Protein AF-A0A7S3X6N0-F1 (afdb_monomer)

pLDDT: mean 77.98, std 23.03, range [35.25, 98.5]

Nearest PDB structures (foldseek):
  3fd9-assembly1_C  TM=8.393E-01  e=1.239E+00  Pseudomonas aeruginosa UCBPP-PA14
  8dk2-assembly1_D  TM=7.127E-01  e=6.953E+00  Pseudomonas aeruginosa PA14
  8t8f-assembly1_E  TM=4.742E-01  e=6.119E+00  Saccharomyces cerevisiae W303

Mean predicted aligned error: 15.62 Å

Secondary structure (DSSP, 8-state):
-PPP---SHHHHHHHHHHHHHHHHHHHHHHHHHHHHHHHHHHHHHHHH-GGGHHHHHHHHHHHHHHHHHHHHHHHHHHHHHHHHHHHHHHHHHHHHH------------------SS-----------------

Organism: Emiliania huxleyi (NCBI:txid2903)

Solvent-accessible surface area (backbone atoms only — not comparable to full-atom values): 8370 Å² total; per-residue (Å²): 132,85,79,77,82,92,76,61,70,69,61,53,51,52,53,51,50,55,51,52,53,52,52,45,53,51,50,53,52,50,47,53,51,48,52,53,50,43,53,50,32,56,55,43,25,74,75,70,39,74,82,31,51,63,60,39,54,49,47,54,52,49,43,52,54,50,54,49,52,49,50,51,50,53,53,50,54,52,52,50,52,54,50,51,52,52,51,53,52,51,53,56,50,46,61,67,74,47,71,79,81,73,71,76,68,77,78,71,78,81,76,78,80,79,71,96,69,95,70,94,73,88,84,84,84,80,90,83,84,91,84,88,85,133

Radius of gyration: 36.68 Å; Cα contacts (8 Å, |Δi|>4): 31; chains: 1; bounding box: 87×35×90 Å

Structure (mmCIF, N/CA/C/O backbone):
data_AF-A0A7S3X6N0-F1
#
_entry.id   AF-A0A7S3X6N0-F1
#
loop_
_atom_site.group_PDB
_atom_site.id
_atom_site.type_symbol
_atom_site.label_atom_id
_atom_site.label_alt_id
_atom_site.label_comp_id
_atom_site.label_asym_id
_atom_site.label_entity_id
_atom_site.label_seq_id
_atom_site.pdbx_PDB_ins_code
_atom_site.Cartn_x
_atom_site.Cartn_y
_atom_site.Cartn_z
_atom_site.occupancy
_atom_site.B_iso_or_equiv
_atom_site.auth_seq_id
_atom_site.auth_comp_id
_atom_site.auth_asym_id
_atom_site.auth_atom_id
_atom_site.pdbx_PDB_model_num
ATOM 1 N N . ARG A 1 1 ? -43.767 6.956 23.778 1.00 42.00 1 ARG A N 1
ATOM 2 C CA . ARG A 1 1 ? -42.450 7.119 23.117 1.00 42.00 1 ARG A CA 1
ATOM 3 C C . ARG A 1 1 ? -41.965 5.728 22.738 1.00 42.00 1 ARG A C 1
ATOM 5 O O . ARG A 1 1 ? -41.697 4.953 23.642 1.00 42.00 1 ARG A O 1
ATOM 12 N N . ARG A 1 2 ? -41.982 5.377 21.446 1.00 40.03 2 ARG A N 1
ATOM 13 C CA . ARG A 1 2 ? -41.386 4.125 20.956 1.00 40.03 2 ARG A CA 1
ATOM 14 C C . ARG A 1 2 ? -39.869 4.272 21.071 1.00 40.03 2 ARG A C 1
ATOM 16 O O . ARG A 1 2 ? -39.327 5.236 20.546 1.00 40.03 2 ARG A O 1
ATOM 23 N N . SER A 1 3 ? -39.224 3.379 21.806 1.00 50.12 3 SER A N 1
ATOM 24 C CA . SER A 1 3 ? -37.782 3.169 21.746 1.00 50.12 3 SER A CA 1
ATOM 25 C C . SER A 1 3 ? -37.464 2.551 20.386 1.00 50.12 3 SER A C 1
ATOM 27 O O . SER A 1 3 ? -37.957 1.468 20.070 1.00 50.12 3 SER A O 1
ATOM 29 N N . GLU A 1 4 ? -36.705 3.260 19.554 1.00 54.69 4 GLU A N 1
ATOM 30 C CA . GLU A 1 4 ? -36.158 2.673 18.332 1.00 54.69 4 GLU A CA 1
ATOM 31 C C . GLU A 1 4 ? -35.212 1.515 18.686 1.00 54.69 4 GLU A C 1
ATOM 33 O O . GLU A 1 4 ? -34.498 1.588 19.694 1.00 54.69 4 GLU A O 1
ATOM 38 N N . PRO A 1 5 ? -35.194 0.428 17.895 1.00 50.28 5 PRO A N 1
ATOM 39 C CA . PRO A 1 5 ? -34.251 -0.651 18.111 1.00 50.28 5 PRO A CA 1
ATOM 40 C C . PRO A 1 5 ? -32.836 -0.140 17.821 1.00 50.28 5 PRO A C 1
ATOM 42 O O . PRO A 1 5 ? -32.492 0.209 16.696 1.00 50.28 5 PRO A O 1
ATOM 45 N N . MET A 1 6 ? -32.007 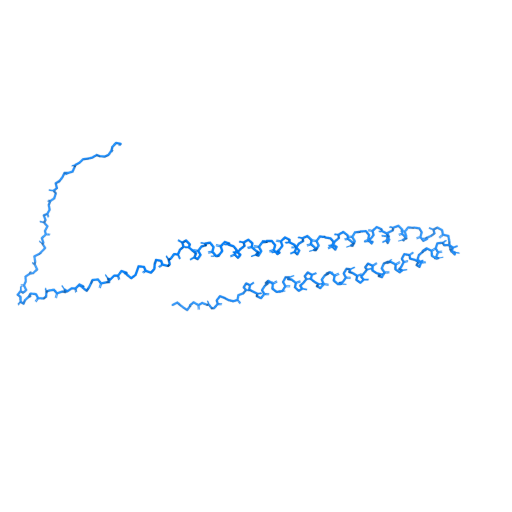-0.120 18.860 1.00 51.75 6 MET A N 1
ATOM 46 C CA . MET A 1 6 ? -30.590 0.226 18.820 1.00 51.75 6 MET A CA 1
ATOM 47 C C . MET A 1 6 ? -29.812 -0.815 17.985 1.00 51.75 6 MET A C 1
ATOM 49 O O . MET A 1 6 ? -29.221 -1.742 18.532 1.00 51.75 6 MET A O 1
ATOM 53 N N . ARG A 1 7 ? -29.860 -0.724 16.648 1.00 62.88 7 ARG A N 1
ATOM 54 C CA . ARG A 1 7 ? -29.027 -1.519 15.718 1.00 62.88 7 ARG A CA 1
ATOM 55 C C . ARG A 1 7 ? -28.439 -0.730 14.523 1.00 62.88 7 ARG A C 1
ATOM 57 O O . ARG A 1 7 ? -28.733 -1.080 13.386 1.00 62.88 7 ARG A O 1
ATOM 64 N N . PRO A 1 8 ? -27.568 0.270 14.759 1.00 60.53 8 PRO A N 1
ATOM 65 C CA . PRO A 1 8 ? -26.652 0.771 13.719 1.00 60.53 8 PRO A CA 1
AT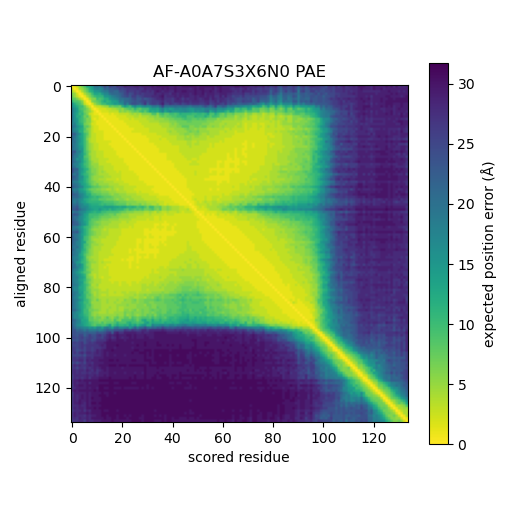OM 66 C C . PRO A 1 8 ? -25.162 0.449 13.977 1.00 60.53 8 PRO A C 1
ATOM 68 O O . PRO A 1 8 ? -24.399 0.217 13.050 1.00 60.53 8 PRO A O 1
ATOM 71 N N . ALA A 1 9 ? -24.730 0.320 15.235 1.00 69.56 9 ALA A N 1
ATOM 72 C CA . ALA A 1 9 ? -23.295 0.291 15.551 1.00 69.56 9 ALA A CA 1
ATOM 73 C C . ALA A 1 9 ? -22.550 -0.977 15.088 1.00 69.56 9 ALA A C 1
ATOM 75 O O . ALA A 1 9 ? -21.363 -0.924 14.783 1.00 69.56 9 ALA A O 1
ATOM 76 N N . GLN A 1 10 ? -23.221 -2.134 15.055 1.00 76.38 10 GLN A N 1
ATOM 77 C CA . GLN A 1 10 ? -22.577 -3.389 14.654 1.00 76.38 10 GLN A CA 1
ATOM 78 C C . GLN A 1 10 ? -22.426 -3.498 13.132 1.00 76.38 10 GLN A C 1
ATOM 80 O O . GLN A 1 10 ? -21.419 -4.022 12.666 1.00 76.38 10 GLN A O 1
ATOM 85 N N . SER A 1 11 ? -23.395 -2.988 12.364 1.00 84.31 11 SER A N 1
ATOM 86 C CA . SER A 1 11 ? -23.303 -2.934 10.902 1.00 84.31 11 SER A CA 1
ATOM 87 C C . SER A 1 11 ? -22.212 -1.972 10.454 1.00 84.31 11 SER A C 1
ATOM 89 O O . SER A 1 11 ? -21.410 -2.333 9.601 1.00 84.31 11 SER A O 1
ATOM 91 N N . ASP A 1 12 ? -22.116 -0.799 11.083 1.00 86.50 12 ASP A N 1
ATOM 92 C CA . ASP A 1 12 ? -21.091 0.198 10.751 1.00 86.50 12 ASP A CA 1
ATOM 93 C C . ASP A 1 12 ? -19.682 -0.360 10.970 1.00 86.50 12 ASP A C 1
ATOM 95 O O . ASP A 1 12 ? -18.771 -0.146 10.174 1.00 86.50 12 ASP A O 1
ATOM 99 N N . LEU A 1 13 ? -19.525 -1.154 12.026 1.00 85.25 13 LEU A N 1
ATOM 100 C CA . LEU A 1 13 ? -18.269 -1.788 12.381 1.00 85.25 13 LEU A CA 1
ATOM 101 C C . LEU A 1 13 ? -17.813 -2.829 11.356 1.00 85.25 13 LEU A C 1
ATOM 103 O O . LEU A 1 13 ? -16.649 -2.840 10.958 1.00 85.25 13 LEU A O 1
ATOM 107 N N . VAL A 1 14 ? -18.735 -3.692 10.927 1.00 88.44 14 VAL A N 1
ATOM 108 C CA . VAL A 1 14 ? -18.469 -4.679 9.874 1.00 88.44 14 VAL A CA 1
ATOM 109 C C . VAL A 1 14 ? -18.141 -3.967 8.564 1.00 88.44 14 VAL A C 1
ATOM 111 O O . VAL A 1 14 ? -17.167 -4.328 7.915 1.00 88.44 14 VAL A O 1
ATOM 114 N N . ASN A 1 15 ? -18.869 -2.900 8.226 1.00 91.69 15 ASN A N 1
ATOM 115 C CA . ASN A 1 15 ? -18.621 -2.119 7.015 1.00 91.69 15 ASN A CA 1
ATOM 116 C C . ASN A 1 15 ? -17.216 -1.497 6.995 1.00 91.69 15 ASN A C 1
ATOM 118 O O . ASN A 1 15 ? -16.540 -1.549 5.970 1.00 91.69 15 ASN A O 1
ATOM 122 N N . ILE A 1 16 ? -16.755 -0.936 8.119 1.00 90.12 16 ILE A N 1
ATOM 123 C CA . ILE A 1 16 ? -15.410 -0.349 8.224 1.00 90.12 16 ILE A CA 1
ATOM 124 C C . ILE A 1 16 ? -14.332 -1.421 8.032 1.00 90.12 16 ILE A C 1
ATOM 126 O O . ILE A 1 16 ? -13.392 -1.208 7.269 1.00 90.12 16 ILE A O 1
ATOM 130 N N . LEU A 1 17 ? -14.473 -2.575 8.691 1.00 90.19 17 LEU A N 1
ATOM 131 C CA . LEU A 1 17 ? -13.519 -3.679 8.555 1.00 90.19 17 LEU A CA 1
ATOM 132 C C . LEU A 1 17 ? -13.474 -4.207 7.121 1.00 90.19 17 LEU A C 1
ATOM 134 O O . LEU A 1 17 ? -12.396 -4.276 6.538 1.00 90.19 17 LEU A O 1
ATOM 138 N N . SER A 1 18 ? -14.636 -4.476 6.521 1.00 93.38 18 SER A N 1
ATOM 139 C CA . SER A 1 18 ? -14.717 -4.926 5.131 1.00 93.38 18 SER A CA 1
ATOM 140 C C . SER A 1 18 ? -14.143 -3.898 4.153 1.00 93.38 18 SER A C 1
ATOM 142 O O . SER A 1 18 ? -13.521 -4.275 3.164 1.00 93.38 18 SER A O 1
ATOM 144 N N . SER A 1 19 ? -14.293 -2.597 4.427 1.00 94.81 19 SER A N 1
ATOM 145 C CA . SER A 1 19 ? -13.677 -1.545 3.611 1.00 94.81 19 SER A CA 1
ATOM 146 C C . SER A 1 19 ? -12.150 -1.537 3.723 1.00 94.81 19 SER A C 1
ATOM 148 O O . SER A 1 19 ? -11.478 -1.372 2.706 1.00 94.81 19 SER A O 1
ATOM 150 N N . LEU A 1 20 ? -11.592 -1.716 4.926 1.00 94.62 20 LEU A N 1
ATOM 151 C CA . LEU A 1 20 ? -10.141 -1.791 5.127 1.00 94.62 20 LEU A CA 1
ATOM 152 C C . LEU A 1 20 ? -9.543 -3.035 4.462 1.00 94.62 20 LEU A C 1
ATOM 154 O O . LEU A 1 20 ? -8.515 -2.932 3.797 1.00 94.62 20 LEU A O 1
ATOM 158 N N . GLU A 1 21 ? -10.210 -4.182 4.586 1.00 94.50 21 GLU A N 1
ATOM 159 C CA . GLU A 1 21 ? -9.822 -5.432 3.922 1.00 94.50 21 GLU A CA 1
ATOM 160 C C . GLU A 1 21 ? -9.860 -5.294 2.394 1.00 94.50 21 GLU A C 1
ATOM 162 O O . GLU A 1 21 ? -8.911 -5.673 1.708 1.00 94.50 21 GLU A O 1
ATOM 167 N N . ALA A 1 22 ? -10.912 -4.679 1.846 1.00 96.75 22 ALA A N 1
ATOM 168 C CA . ALA A 1 22 ? -11.004 -4.419 0.412 1.00 96.75 22 ALA A CA 1
ATOM 169 C C . ALA A 1 22 ? -9.860 -3.515 -0.077 1.00 96.75 22 ALA A C 1
ATOM 171 O O . ALA A 1 22 ? -9.215 -3.820 -1.080 1.00 96.75 22 ALA A O 1
ATOM 172 N N . HIS A 1 23 ? -9.564 -2.429 0.645 1.00 96.00 23 HIS A N 1
ATOM 173 C CA . HIS A 1 23 ? -8.449 -1.541 0.305 1.00 96.00 23 HIS A CA 1
ATOM 174 C C . HIS A 1 23 ? -7.092 -2.247 0.403 1.00 96.00 23 HIS A C 1
ATOM 176 O O . HIS A 1 23 ? -6.227 -2.010 -0.439 1.00 96.00 23 HIS A O 1
ATOM 182 N N . TRP A 1 24 ? -6.908 -3.130 1.389 1.00 97.50 24 TRP A N 1
ATOM 183 C CA . TRP A 1 24 ? -5.702 -3.946 1.509 1.00 97.50 24 TRP A CA 1
ATOM 184 C C . TRP A 1 24 ? -5.486 -4.813 0.267 1.00 97.50 24 TRP A C 1
ATOM 186 O O . TRP A 1 24 ? -4.409 -4.764 -0.322 1.00 97.50 24 TRP A O 1
ATOM 196 N N . HIS A 1 25 ? -6.507 -5.559 -0.163 1.0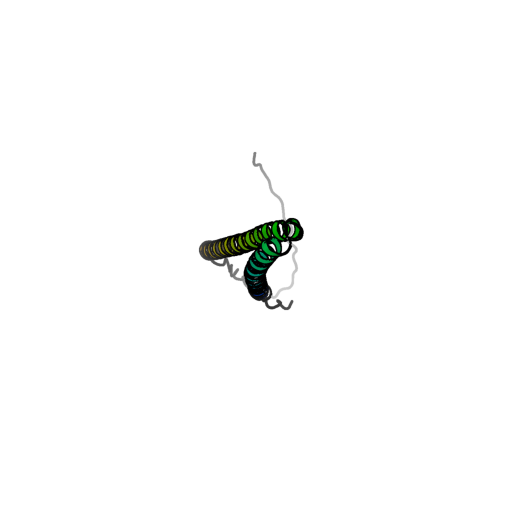0 97.69 25 HIS A N 1
ATOM 197 C CA . HIS A 1 25 ? -6.388 -6.452 -1.318 1.00 97.69 25 HIS A CA 1
ATOM 198 C C . HIS A 1 25 ? -6.128 -5.707 -2.629 1.00 97.69 25 HIS A C 1
ATOM 200 O O . HIS A 1 25 ? -5.355 -6.181 -3.459 1.00 97.69 25 HIS A O 1
ATOM 206 N N . VAL A 1 26 ? -6.724 -4.523 -2.807 1.00 97.81 26 VAL A N 1
ATOM 207 C CA . VAL A 1 26 ? -6.428 -3.670 -3.967 1.00 97.81 26 VAL A CA 1
ATOM 208 C C . VAL A 1 26 ? -4.963 -3.231 -3.951 1.00 97.81 26 VAL A C 1
ATOM 210 O O . VAL A 1 26 ? -4.270 -3.406 -4.949 1.00 97.81 26 VAL A O 1
ATOM 213 N N . LEU A 1 27 ? -4.465 -2.718 -2.821 1.00 97.88 27 LEU A N 1
ATOM 214 C CA . LEU A 1 27 ? -3.065 -2.297 -2.705 1.00 97.88 27 LEU A CA 1
ATOM 215 C C . LEU A 1 27 ? -2.088 -3.461 -2.906 1.00 97.88 27 LEU A C 1
ATOM 217 O O . LEU A 1 27 ? -1.040 -3.283 -3.520 1.00 97.88 27 LEU A O 1
ATOM 221 N N . GLU A 1 28 ? -2.422 -4.645 -2.396 1.00 97.88 28 GLU A N 1
ATOM 222 C CA . GLU A 1 28 ? -1.623 -5.855 -2.575 1.00 97.88 28 GLU A CA 1
ATOM 223 C C . GLU A 1 28 ? -1.489 -6.217 -4.060 1.00 97.88 28 GLU A C 1
ATOM 225 O O . GLU A 1 28 ? -0.370 -6.409 -4.542 1.00 97.88 28 GLU A O 1
ATOM 230 N N . ALA A 1 29 ? -2.604 -6.233 -4.795 1.00 98.19 29 ALA A N 1
ATOM 231 C CA . ALA A 1 29 ? -2.606 -6.489 -6.232 1.00 98.19 29 ALA A CA 1
ATOM 232 C C . ALA A 1 29 ? -1.798 -5.432 -7.007 1.00 98.19 29 ALA A C 1
ATOM 234 O O . ALA A 1 29 ? -0.934 -5.787 -7.809 1.00 98.19 29 ALA A O 1
ATOM 235 N N . GLU A 1 30 ? -2.004 -4.145 -6.712 1.00 98.06 30 GLU A N 1
ATOM 236 C CA . GLU A 1 30 ? -1.260 -3.047 -7.342 1.00 98.06 30 GLU A CA 1
ATOM 237 C C . GLU A 1 30 ? 0.253 -3.153 -7.092 1.00 98.06 30 GLU A C 1
ATOM 239 O O . GLU A 1 30 ? 1.053 -2.923 -7.994 1.00 98.06 30 GLU A O 1
ATOM 244 N N . VAL A 1 31 ? 0.685 -3.508 -5.876 1.00 98.31 31 VAL A N 1
ATOM 245 C CA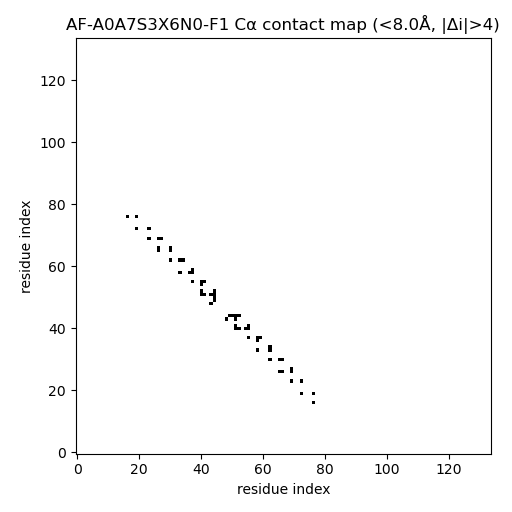 . VAL A 1 31 ? 2.116 -3.651 -5.550 1.00 98.31 31 VAL A CA 1
ATOM 246 C C . VAL A 1 31 ? 2.766 -4.782 -6.348 1.00 98.31 31 VAL A C 1
ATOM 248 O O . VAL A 1 31 ? 3.928 -4.648 -6.750 1.00 98.31 31 VAL A O 1
ATOM 251 N N . VAL A 1 32 ? 2.038 -5.881 -6.571 1.00 98.31 32 VAL A N 1
ATOM 252 C CA . VAL A 1 32 ? 2.491 -7.001 -7.408 1.00 98.31 32 VAL A CA 1
ATOM 253 C C . VAL A 1 32 ? 2.620 -6.561 -8.866 1.00 98.31 32 VAL A C 1
ATOM 255 O O . VAL A 1 32 ? 3.659 -6.807 -9.480 1.00 98.31 32 VAL A O 1
ATOM 258 N N . GLU A 1 33 ? 1.618 -5.861 -9.395 1.00 98.50 33 GLU A N 1
ATOM 259 C CA . GLU A 1 33 ? 1.615 -5.354 -10.771 1.00 98.50 33 GLU A CA 1
ATOM 260 C C . GLU A 1 33 ? 2.744 -4.341 -11.010 1.00 98.50 33 GLU A C 1
ATOM 262 O O . GLU A 1 33 ? 3.560 -4.536 -11.909 1.00 98.50 33 GLU A O 1
ATOM 267 N N . ILE A 1 34 ? 2.912 -3.358 -10.116 1.00 98.31 34 ILE A N 1
ATOM 268 C CA . ILE A 1 34 ? 4.037 -2.408 -10.160 1.00 98.31 34 ILE A CA 1
ATOM 269 C C . ILE A 1 34 ? 5.381 -3.151 -10.119 1.00 98.31 34 ILE A C 1
ATOM 271 O O . ILE A 1 34 ? 6.347 -2.739 -10.759 1.00 98.31 34 ILE A O 1
ATOM 275 N N . GLY A 1 35 ? 5.471 -4.254 -9.369 1.00 98.31 35 GLY A N 1
ATOM 276 C CA . GLY A 1 35 ? 6.658 -5.109 -9.361 1.00 98.31 35 GLY A CA 1
ATOM 277 C C . GLY A 1 35 ? 6.978 -5.684 -10.744 1.00 98.31 35 GLY A C 1
ATOM 278 O O . GLY A 1 35 ? 8.132 -5.639 -11.166 1.00 98.31 35 GLY A O 1
ATOM 279 N N . SER A 1 36 ? 5.962 -6.167 -11.460 1.00 98.31 36 SER A N 1
ATOM 280 C CA . SER A 1 36 ? 6.097 -6.638 -12.843 1.00 98.31 36 SER A CA 1
ATOM 281 C C . SER A 1 36 ? 6.500 -5.506 -13.796 1.00 98.31 36 SER A C 1
ATOM 283 O O . SER A 1 36 ? 7.420 -5.673 -14.602 1.00 98.31 36 SER A O 1
ATOM 285 N N . ASP A 1 37 ? 5.882 -4.331 -13.668 1.00 98.06 37 ASP A N 1
ATOM 286 C CA . ASP A 1 37 ? 6.184 -3.165 -14.506 1.00 98.06 37 ASP A CA 1
ATOM 287 C C . ASP A 1 37 ? 7.614 -2.661 -14.310 1.00 98.06 37 ASP A C 1
ATOM 289 O O . ASP A 1 37 ? 8.292 -2.320 -15.277 1.00 98.06 37 ASP A O 1
ATOM 293 N N . ILE A 1 38 ? 8.122 -2.679 -13.074 1.00 98.12 38 ILE A N 1
ATOM 294 C CA . ILE A 1 38 ? 9.521 -2.355 -12.770 1.00 98.12 38 ILE A CA 1
ATOM 295 C C . ILE A 1 38 ? 10.470 -3.285 -13.532 1.00 98.12 38 ILE A C 1
ATOM 297 O O . ILE A 1 38 ? 11.450 -2.815 -14.115 1.00 98.12 38 ILE A O 1
ATOM 301 N N . GLU A 1 39 ? 10.207 -4.594 -13.544 1.00 97.69 39 GLU A N 1
ATOM 302 C CA . GLU A 1 39 ? 11.045 -5.547 -14.279 1.00 97.69 39 GLU A CA 1
ATOM 303 C C . GLU A 1 39 ? 10.974 -5.314 -15.792 1.00 97.69 39 GLU A C 1
ATOM 305 O O . GLU A 1 39 ? 12.005 -5.336 -16.470 1.00 97.69 39 GLU A O 1
ATOM 310 N N . HIS A 1 40 ? 9.794 -4.991 -16.322 1.00 96.25 40 HIS A N 1
ATOM 311 C CA . HIS A 1 40 ? 9.648 -4.620 -17.727 1.00 96.25 40 HIS A CA 1
ATOM 312 C C . HIS A 1 40 ? 10.415 -3.327 -18.051 1.00 96.25 40 HIS A C 1
ATOM 314 O O . HIS A 1 40 ? 11.193 -3.297 -19.006 1.00 96.25 40 HIS A O 1
ATOM 320 N N . CYS A 1 41 ? 10.298 -2.283 -17.229 1.00 95.56 41 CYS A N 1
ATOM 321 C CA . CYS A 1 41 ? 11.055 -1.045 -17.403 1.00 95.56 41 CYS A CA 1
ATOM 322 C C . CYS A 1 41 ? 12.566 -1.293 -17.375 1.00 95.56 41 CYS A C 1
ATOM 324 O O . CYS A 1 41 ? 13.269 -0.757 -18.225 1.00 95.56 41 CYS A O 1
ATOM 326 N N . LYS A 1 42 ? 13.073 -2.167 -16.494 1.00 95.44 42 LYS A N 1
ATOM 327 C CA . LYS A 1 42 ? 14.496 -2.555 -16.489 1.00 95.44 42 LYS A CA 1
ATOM 328 C C . LYS A 1 42 ? 14.925 -3.227 -17.794 1.00 95.44 42 LYS A C 1
ATOM 330 O O . LYS A 1 42 ? 16.032 -2.977 -18.274 1.00 95.44 42 LYS A O 1
ATOM 335 N N . LEU A 1 43 ? 14.089 -4.095 -18.370 1.00 95.88 43 LEU A N 1
ATOM 336 C CA . LEU A 1 43 ? 14.364 -4.710 -19.675 1.00 95.88 43 LEU A CA 1
ATOM 337 C C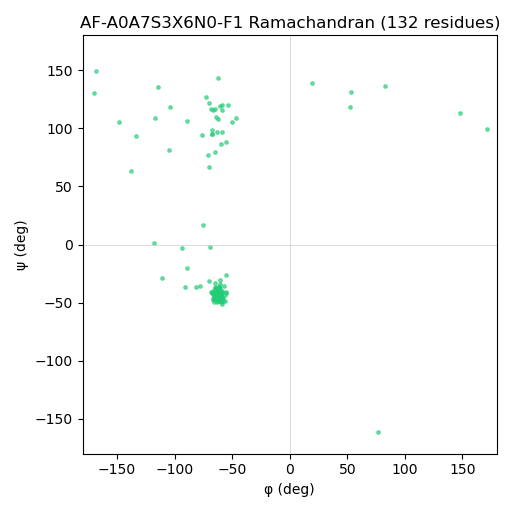 . LEU A 1 43 ? 14.389 -3.658 -20.789 1.00 95.88 43 LEU A C 1
ATOM 339 O O . LEU A 1 43 ? 15.273 -3.688 -21.647 1.00 95.88 43 LEU A O 1
ATOM 343 N N . CYS A 1 44 ? 13.464 -2.703 -20.746 1.00 95.19 44 CYS A N 1
ATOM 344 C CA . CYS A 1 44 ? 13.412 -1.597 -21.689 1.00 95.19 44 CYS A CA 1
ATOM 345 C C . CYS A 1 44 ? 14.617 -0.657 -21.555 1.00 95.19 44 CYS A C 1
ATOM 347 O O . CYS A 1 44 ? 15.215 -0.345 -22.582 1.00 95.19 44 CYS A O 1
ATOM 349 N N . SER A 1 45 ? 15.054 -0.302 -20.339 1.00 94.12 45 SER A N 1
ATOM 350 C CA . SER A 1 45 ? 16.285 0.477 -20.116 1.00 94.12 45 SER A CA 1
ATOM 351 C C . SER A 1 45 ? 17.496 -0.205 -20.756 1.00 94.12 45 SER A C 1
ATOM 353 O O . SER A 1 45 ? 18.293 0.435 -21.432 1.00 94.12 45 SER A O 1
ATOM 355 N N . LYS A 1 46 ? 17.613 -1.536 -20.635 1.00 93.75 46 LYS A N 1
ATOM 356 C CA . LYS A 1 46 ? 18.715 -2.289 -21.265 1.00 93.75 46 LYS A CA 1
ATOM 357 C C . LYS A 1 46 ? 18.687 -2.242 -22.795 1.00 93.75 46 LYS A C 1
ATOM 359 O O . LYS A 1 46 ? 19.742 -2.306 -23.417 1.00 93.75 46 LYS A O 1
ATOM 364 N N . LYS A 1 47 ? 17.498 -2.195 -23.404 1.00 94.62 47 LYS A N 1
ATOM 365 C CA . LYS A 1 47 ? 17.323 -2.272 -24.864 1.00 94.62 47 LYS A CA 1
ATOM 366 C C . LYS A 1 47 ? 17.325 -0.905 -25.545 1.00 94.62 47 LYS A C 1
ATOM 368 O O . LYS A 1 47 ? 17.807 -0.786 -26.667 1.00 94.62 47 LYS A O 1
ATOM 373 N N . TYR A 1 48 ? 16.754 0.095 -24.888 1.00 93.38 48 TYR A N 1
ATOM 374 C CA . TYR A 1 48 ? 16.470 1.412 -25.454 1.00 93.38 48 TYR A CA 1
ATOM 375 C C . TYR A 1 48 ? 17.227 2.542 -24.742 1.00 93.38 48 TYR A C 1
ATOM 377 O O . TYR A 1 48 ? 17.089 3.701 -25.131 1.00 93.38 48 TYR A O 1
ATOM 385 N N . GLY A 1 49 ? 18.044 2.209 -23.740 1.00 88.62 49 GLY A N 1
ATOM 386 C CA . GLY A 1 49 ? 18.822 3.160 -22.955 1.00 88.62 49 GLY A CA 1
ATOM 387 C C . GLY A 1 49 ? 17.983 3.916 -21.926 1.00 88.62 49 GLY A C 1
ATOM 388 O O . GLY A 1 49 ? 16.865 3.532 -21.577 1.00 88.62 49 GLY A O 1
ATOM 389 N N . ASP A 1 50 ? 18.538 5.031 -21.477 1.00 92.19 50 ASP A N 1
ATOM 390 C CA . ASP A 1 50 ? 18.171 5.744 -20.247 1.00 92.19 50 ASP A CA 1
ATOM 391 C C . ASP A 1 50 ? 16.783 6.421 -20.285 1.00 92.19 50 ASP A C 1
ATOM 393 O O . ASP A 1 50 ? 16.312 6.973 -19.292 1.00 92.19 50 ASP A O 1
ATOM 397 N N . TRP A 1 51 ? 16.066 6.347 -21.414 1.00 92.81 51 TRP A N 1
ATOM 398 C CA . TRP A 1 51 ? 14.689 6.845 -21.558 1.00 92.81 51 TRP A CA 1
ATOM 399 C C . TRP A 1 51 ? 13.718 6.256 -20.528 1.00 92.81 51 TRP A C 1
ATOM 401 O O . TRP A 1 51 ? 12.711 6.880 -20.190 1.00 92.81 51 TRP A O 1
ATOM 411 N N . PHE A 1 52 ? 14.014 5.056 -20.029 1.00 93.81 52 PHE A N 1
ATOM 412 C CA . PHE A 1 52 ? 13.183 4.342 -19.063 1.00 93.81 52 PHE A CA 1
ATOM 413 C C . PHE A 1 52 ? 13.587 4.590 -17.605 1.00 93.81 52 PHE A C 1
ATOM 415 O O . PHE A 1 52 ? 12.873 4.149 -16.704 1.00 93.81 52 PHE A O 1
ATOM 422 N N . ASP A 1 53 ? 14.655 5.349 -17.347 1.00 92.88 53 ASP A N 1
ATOM 423 C CA . ASP A 1 53 ? 15.150 5.578 -15.987 1.00 92.88 53 ASP A CA 1
ATOM 424 C C . ASP A 1 53 ? 14.185 6.428 -15.157 1.00 92.88 53 ASP A C 1
ATOM 426 O O . ASP A 1 53 ? 13.928 6.116 -13.994 1.00 92.88 53 ASP A O 1
ATOM 430 N N . SER A 1 54 ? 13.588 7.465 -15.753 1.00 95.06 54 SER A N 1
ATOM 431 C CA . SER A 1 54 ? 12.594 8.299 -15.063 1.00 95.06 54 SER A CA 1
ATOM 432 C C . SER A 1 54 ? 11.311 7.517 -14.719 1.00 95.06 54 SER A C 1
ATOM 434 O O . SER A 1 54 ? 10.928 7.520 -13.544 1.00 95.06 54 SER A O 1
ATOM 436 N N . PRO A 1 55 ? 10.677 6.781 -15.656 1.00 95.56 55 PRO A N 1
ATOM 437 C CA . PRO A 1 55 ? 9.586 5.863 -15.323 1.00 95.56 55 PRO A CA 1
ATOM 438 C C . PRO A 1 55 ? 9.963 4.819 -14.263 1.00 95.56 55 PRO A C 1
ATOM 440 O O . PRO A 1 55 ? 9.177 4.560 -13.354 1.00 95.56 55 PRO A O 1
ATOM 443 N N . LEU A 1 56 ? 11.172 4.250 -14.330 1.00 96.12 56 LEU A N 1
ATOM 444 C CA . LEU A 1 56 ? 11.649 3.258 -13.365 1.00 96.12 56 LEU A CA 1
ATOM 445 C C . LEU A 1 56 ? 11.759 3.841 -11.949 1.00 96.12 56 LEU A C 1
ATOM 447 O O . LEU A 1 56 ? 11.291 3.219 -10.995 1.00 96.12 56 LEU A O 1
ATOM 451 N N . GLN A 1 57 ? 12.337 5.038 -11.807 1.00 96.75 57 GLN A N 1
ATOM 452 C CA . GLN A 1 57 ? 12.410 5.743 -10.523 1.00 96.75 57 GLN A CA 1
ATOM 453 C C . GLN A 1 57 ? 11.015 6.050 -9.972 1.00 96.75 57 GLN A C 1
ATOM 455 O O . GLN A 1 57 ? 10.753 5.823 -8.789 1.00 96.75 57 GLN A O 1
ATOM 460 N N . PHE A 1 58 ? 10.100 6.511 -10.829 1.00 97.88 58 PHE A N 1
ATOM 461 C CA . PHE A 1 58 ? 8.717 6.770 -10.437 1.00 97.88 58 PHE A CA 1
ATOM 462 C C . PHE A 1 58 ? 8.021 5.505 -9.919 1.00 97.88 58 PHE A C 1
ATOM 464 O O . PHE A 1 58 ? 7.413 5.539 -8.852 1.00 97.88 58 PHE A O 1
ATOM 471 N N . LEU A 1 59 ? 8.138 4.377 -10.627 1.00 98.12 59 LEU A N 1
ATOM 472 C CA . LEU A 1 59 ? 7.512 3.119 -10.210 1.00 98.12 59 LEU A CA 1
ATOM 473 C C . LEU A 1 59 ? 8.093 2.587 -8.894 1.00 98.12 59 LEU A C 1
ATOM 475 O O . LEU A 1 59 ? 7.347 2.087 -8.053 1.00 98.12 59 LEU A O 1
ATOM 479 N N . GLN A 1 60 ? 9.403 2.725 -8.675 1.00 98.00 60 GLN A N 1
ATOM 480 C CA . GLN A 1 60 ? 10.041 2.355 -7.406 1.00 98.00 60 GLN A CA 1
ATOM 481 C C . GLN A 1 60 ? 9.505 3.189 -6.235 1.00 98.00 60 GLN A C 1
ATOM 483 O O . GLN A 1 60 ? 9.176 2.643 -5.177 1.00 98.00 60 GLN A O 1
ATOM 488 N N . GLU A 1 61 ? 9.371 4.499 -6.433 1.00 98.31 61 GLU A N 1
ATOM 489 C CA . GLU A 1 61 ? 8.803 5.409 -5.440 1.00 98.31 61 GLU A CA 1
ATOM 490 C C . GLU A 1 61 ? 7.319 5.116 -5.176 1.00 98.31 61 GLU A C 1
ATOM 492 O O . GLU A 1 61 ? 6.876 5.048 -4.025 1.00 98.31 61 GLU A O 1
ATOM 497 N N . LEU A 1 62 ? 6.553 4.869 -6.239 1.00 98.25 62 LEU A N 1
ATOM 498 C CA . LEU A 1 62 ? 5.145 4.508 -6.150 1.00 98.25 62 LEU A CA 1
ATOM 499 C C . LEU A 1 62 ? 4.964 3.198 -5.375 1.00 98.25 62 LEU A C 1
ATOM 501 O O . LEU A 1 62 ? 4.135 3.137 -4.466 1.00 98.25 62 LEU A O 1
ATOM 505 N N . GLN A 1 63 ? 5.779 2.177 -5.661 1.00 98.25 63 GLN A N 1
ATOM 506 C CA . GLN A 1 63 ? 5.749 0.909 -4.932 1.00 98.25 63 GLN A CA 1
ATOM 507 C C . GLN A 1 63 ? 6.029 1.117 -3.439 1.00 98.25 63 GLN A C 1
ATOM 509 O O . GLN A 1 63 ? 5.350 0.531 -2.592 1.00 98.25 63 GLN A O 1
ATOM 514 N N . ARG A 1 64 ? 7.021 1.954 -3.104 1.00 98.31 64 ARG A N 1
ATOM 515 C CA . ARG A 1 64 ? 7.354 2.296 -1.716 1.00 98.31 64 ARG A CA 1
ATOM 516 C C . ARG A 1 64 ? 6.167 2.948 -1.012 1.00 98.31 64 ARG A C 1
ATOM 518 O O . ARG A 1 64 ? 5.772 2.479 0.054 1.00 98.31 64 ARG A O 1
ATOM 525 N N . THR A 1 65 ? 5.565 3.957 -1.637 1.00 98.19 65 THR A N 1
ATOM 526 C CA . THR A 1 65 ? 4.414 4.684 -1.086 1.00 98.19 65 THR A CA 1
ATOM 527 C C . THR A 1 65 ? 3.212 3.758 -0.880 1.00 98.19 65 THR A C 1
ATOM 529 O O . THR A 1 65 ? 2.575 3.786 0.171 1.00 98.19 65 THR A O 1
ATOM 532 N N . LYS A 1 66 ? 2.916 2.875 -1.841 1.00 97.69 66 LYS A N 1
ATOM 533 C CA . LYS A 1 66 ? 1.816 1.902 -1.732 1.00 97.69 66 LYS A CA 1
ATOM 534 C C . LYS A 1 66 ? 2.044 0.906 -0.589 1.00 97.69 66 LYS A C 1
ATOM 536 O O . LYS A 1 66 ? 1.140 0.683 0.213 1.00 97.69 66 LYS A O 1
ATOM 541 N N . LYS A 1 67 ? 3.269 0.388 -0.432 1.00 97.75 67 LYS A N 1
ATOM 542 C CA . LYS A 1 67 ? 3.646 -0.467 0.711 1.00 97.75 67 LYS A CA 1
ATOM 543 C C . LYS A 1 67 ? 3.516 0.258 2.052 1.00 97.75 67 LYS A C 1
ATOM 545 O O . LYS A 1 67 ? 3.158 -0.362 3.050 1.00 97.75 67 LYS A O 1
ATOM 550 N N . GLU A 1 68 ? 3.805 1.553 2.101 1.00 98.12 68 GLU A N 1
ATOM 551 C CA . GLU A 1 68 ? 3.616 2.359 3.309 1.00 98.12 68 GLU A CA 1
ATOM 552 C C . GLU A 1 68 ? 2.131 2.525 3.656 1.00 98.12 68 GLU A C 1
ATOM 554 O O . GLU A 1 68 ? 1.745 2.300 4.801 1.00 98.12 68 GLU A O 1
ATOM 559 N N . LYS A 1 69 ? 1.269 2.751 2.657 1.00 97.12 69 LYS A N 1
ATOM 560 C CA . LYS A 1 69 ? -0.191 2.752 2.846 1.00 97.12 69 LYS A CA 1
ATOM 561 C C . LYS A 1 69 ? -0.746 1.418 3.333 1.00 97.12 69 LYS A C 1
ATOM 563 O O . LYS A 1 69 ? -1.619 1.406 4.197 1.00 97.12 69 LYS A O 1
ATOM 568 N N . MET A 1 70 ? -0.201 0.297 2.868 1.00 97.50 70 MET A N 1
ATOM 569 C CA . MET A 1 70 ? -0.551 -1.016 3.419 1.00 97.50 70 MET A CA 1
ATOM 570 C C . MET A 1 70 ? -0.217 -1.105 4.918 1.00 97.50 70 MET A C 1
ATOM 572 O O . MET A 1 70 ? -1.040 -1.561 5.710 1.00 97.50 70 MET A O 1
ATOM 576 N N . LYS A 1 71 ? 0.951 -0.607 5.348 1.00 97.44 71 LYS A N 1
ATOM 577 C CA . LYS A 1 71 ? 1.311 -0.569 6.779 1.00 97.44 71 LYS A CA 1
ATOM 578 C C . LYS A 1 71 ? 0.357 0.305 7.593 1.00 97.44 71 LYS A C 1
ATOM 580 O O . LYS A 1 71 ? -0.011 -0.088 8.696 1.00 97.44 71 LYS A O 1
ATOM 585 N N . GLU A 1 72 ? -0.068 1.450 7.060 1.00 96.75 72 GLU A N 1
ATOM 586 C CA . GLU A 1 72 ? -1.068 2.306 7.715 1.00 96.75 72 GLU A CA 1
ATOM 587 C C . GLU A 1 72 ? -2.391 1.557 7.957 1.00 96.75 72 GLU A C 1
ATOM 589 O O . GLU A 1 72 ? -2.961 1.672 9.042 1.00 96.75 72 GLU A O 1
ATOM 594 N N . ILE A 1 73 ? -2.848 0.737 6.999 1.00 95.62 73 ILE A N 1
ATOM 595 C CA . ILE A 1 73 ? -4.048 -0.101 7.167 1.00 95.62 73 ILE A CA 1
ATOM 596 C C . ILE A 1 73 ? -3.865 -1.105 8.311 1.00 95.62 73 ILE A C 1
ATOM 598 O O . ILE A 1 73 ? -4.759 -1.232 9.147 1.00 95.62 73 ILE A O 1
ATOM 602 N N . LEU A 1 74 ? -2.711 -1.775 8.406 1.00 95.19 74 LEU A N 1
ATOM 603 C CA . LEU A 1 74 ? -2.437 -2.709 9.509 1.00 95.19 74 LEU A CA 1
ATOM 604 C C . LEU A 1 74 ? -2.476 -2.010 10.870 1.00 95.19 74 LEU A C 1
ATOM 606 O O . LEU A 1 74 ? -3.121 -2.501 11.796 1.00 95.19 74 LEU A O 1
ATOM 610 N N . VAL A 1 75 ? -1.842 -0.839 10.976 1.00 96.56 75 VAL A N 1
ATOM 611 C CA . VAL A 1 75 ? -1.866 -0.027 12.202 1.00 96.56 75 VAL A CA 1
ATOM 612 C C . VAL A 1 75 ? -3.298 0.393 12.548 1.00 96.56 75 VAL A C 1
ATOM 614 O O . VAL A 1 75 ? -3.693 0.345 13.715 1.00 96.56 75 VAL A O 1
ATOM 617 N N . ALA A 1 76 ? -4.106 0.762 11.550 1.00 94.00 76 ALA A N 1
ATOM 618 C CA . ALA A 1 76 ? -5.510 1.102 11.753 1.00 94.00 76 ALA A CA 1
ATOM 619 C C . ALA A 1 76 ? -6.328 -0.103 12.249 1.00 94.00 76 ALA A C 1
ATOM 621 O O . ALA A 1 76 ? -7.084 0.038 13.210 1.00 94.00 76 ALA A O 1
ATOM 622 N N . MET A 1 77 ? -6.145 -1.291 11.659 1.00 93.50 77 MET A N 1
ATOM 623 C CA . MET A 1 77 ? -6.812 -2.527 12.091 1.00 93.50 77 MET A CA 1
ATOM 624 C C . MET A 1 77 ? -6.413 -2.929 13.518 1.00 93.50 77 MET A C 1
ATOM 626 O O . MET A 1 77 ? -7.267 -3.319 14.318 1.00 93.50 77 MET A O 1
ATOM 630 N N . GLU A 1 78 ? -5.135 -2.794 13.872 1.00 93.88 78 GLU A N 1
ATOM 631 C CA . GLU A 1 78 ? -4.645 -3.090 15.219 1.00 93.88 78 GLU A CA 1
ATOM 632 C C . GLU A 1 78 ? -5.199 -2.103 16.255 1.00 93.88 78 GLU A C 1
ATOM 634 O O . GLU A 1 78 ? -5.740 -2.514 17.286 1.00 93.88 78 GLU A O 1
ATOM 639 N N . SER A 1 79 ? -5.134 -0.800 15.964 1.00 93.69 79 SER A N 1
ATOM 640 C CA . SER A 1 79 ? -5.720 0.250 16.805 1.00 93.69 79 SER A CA 1
ATOM 641 C C . SER A 1 79 ? -7.215 0.014 17.024 1.00 93.69 79 SER A C 1
ATOM 643 O O . SER A 1 79 ? -7.721 0.077 18.148 1.00 93.69 79 SER A O 1
ATOM 645 N N . PHE A 1 80 ? -7.917 -0.353 15.955 1.00 90.94 80 PHE A N 1
ATOM 646 C CA . PHE A 1 80 ? -9.329 -0.679 15.994 1.00 90.94 80 PHE A CA 1
ATOM 647 C C . PHE A 1 80 ? -9.631 -1.879 16.914 1.00 90.94 80 PHE A C 1
ATOM 649 O O . PHE A 1 80 ? -10.509 -1.801 17.781 1.00 90.94 80 PHE A O 1
ATOM 656 N N . ASN A 1 81 ? -8.859 -2.963 16.805 1.00 91.75 81 ASN A N 1
ATOM 657 C CA . ASN A 1 81 ? -8.974 -4.129 17.683 1.00 91.75 81 ASN A CA 1
ATOM 658 C C . ASN A 1 81 ? -8.694 -3.781 19.159 1.00 91.75 81 ASN A C 1
ATOM 660 O O . ASN A 1 81 ? -9.449 -4.181 20.050 1.00 91.75 81 ASN A O 1
ATOM 664 N N . ASN A 1 82 ? -7.655 -2.985 19.426 1.00 93.94 82 ASN A N 1
ATOM 665 C CA . ASN A 1 82 ? -7.312 -2.528 20.775 1.00 93.94 82 ASN A CA 1
ATOM 666 C C . ASN A 1 82 ? -8.454 -1.717 21.409 1.00 93.94 82 ASN A C 1
ATOM 668 O O . ASN A 1 82 ? -8.836 -1.969 22.557 1.00 93.94 82 ASN A O 1
ATOM 672 N N . ASN A 1 83 ? -9.066 -0.811 20.642 1.00 91.69 83 ASN A N 1
ATOM 673 C CA . ASN A 1 83 ? -10.219 -0.027 21.087 1.00 91.69 83 ASN A CA 1
ATOM 674 C C . ASN A 1 83 ? -11.435 -0.911 21.398 1.00 91.69 83 ASN A C 1
ATOM 676 O O . ASN A 1 83 ? -12.090 -0.721 22.427 1.00 91.69 83 ASN A O 1
ATOM 680 N N . LEU A 1 84 ? -11.710 -1.930 20.576 1.00 90.44 84 LEU A N 1
ATOM 681 C CA . LEU A 1 84 ? -12.800 -2.873 20.843 1.00 90.44 84 LEU A CA 1
ATOM 682 C C . LEU A 1 84 ? -12.587 -3.680 22.121 1.00 90.44 84 LEU A C 1
ATOM 684 O O . LEU A 1 84 ? -13.526 -3.889 22.895 1.00 90.44 84 LEU A O 1
ATOM 688 N N . GLN A 1 85 ? -11.362 -4.137 22.361 1.00 91.69 85 GLN A N 1
ATOM 689 C CA . GLN A 1 85 ? -11.031 -4.849 23.590 1.00 91.69 85 GLN A CA 1
ATOM 690 C C . GLN A 1 85 ? -11.163 -3.941 24.816 1.00 91.69 85 GLN A C 1
ATOM 692 O O . GLN A 1 85 ? -11.721 -4.369 25.830 1.00 91.69 85 GLN A O 1
ATOM 697 N N . GLY A 1 86 ? -10.705 -2.689 24.717 1.00 92.62 86 GLY A N 1
ATOM 698 C CA . GLY A 1 86 ? -10.883 -1.668 25.750 1.00 92.62 86 GLY A CA 1
ATOM 699 C C . GLY A 1 86 ? -12.359 -1.429 26.076 1.00 92.62 86 GLY A C 1
ATOM 700 O O . GLY A 1 86 ? -12.754 -1.517 27.239 1.00 92.62 86 GLY A O 1
ATOM 701 N N . GLY A 1 87 ? -13.193 -1.248 2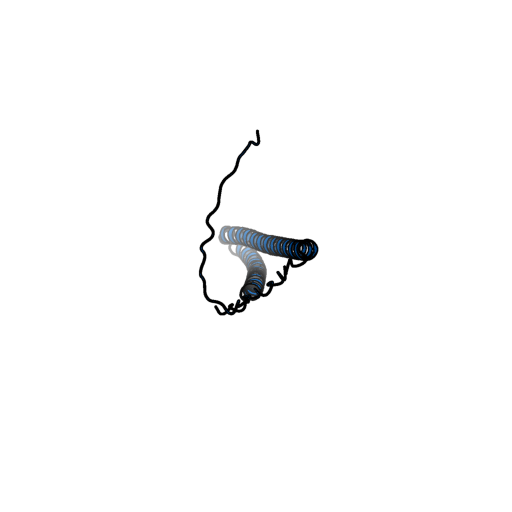5.048 1.00 91.56 87 GLY A N 1
ATOM 702 C CA . GLY A 1 87 ? -14.642 -1.091 25.195 1.00 91.56 87 GLY A CA 1
ATOM 703 C C . GLY A 1 87 ? -15.308 -2.291 25.877 1.00 91.56 87 GLY A C 1
ATOM 704 O O . GLY A 1 87 ? -16.068 -2.120 26.828 1.00 91.56 87 GLY A O 1
ATOM 705 N N . ARG A 1 88 ? -14.969 -3.525 25.476 1.00 91.19 88 ARG A N 1
ATOM 706 C CA . ARG A 1 88 ? -15.491 -4.749 26.119 1.00 91.19 88 ARG A CA 1
ATOM 707 C C . ARG A 1 88 ? -15.084 -4.858 27.589 1.00 91.19 88 ARG A C 1
ATOM 709 O O . ARG A 1 88 ? -15.894 -5.281 28.410 1.00 91.19 88 ARG A O 1
ATOM 716 N N . LYS A 1 89 ? -13.842 -4.500 27.933 1.00 93.19 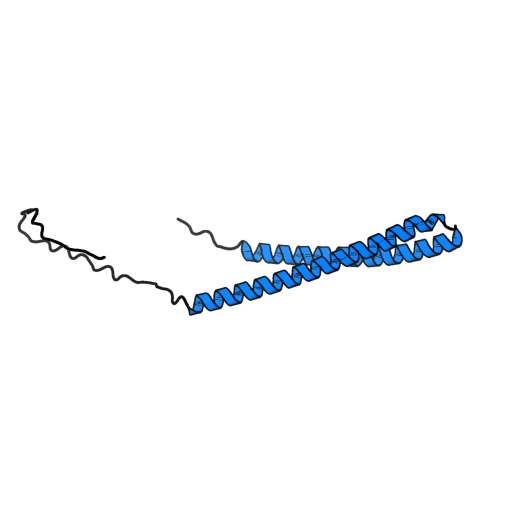89 LYS A N 1
ATOM 717 C CA . LYS A 1 89 ? -13.378 -4.471 29.331 1.00 93.19 89 LYS A CA 1
ATOM 718 C C . LYS A 1 89 ? -14.174 -3.452 30.145 1.00 93.19 89 LYS A C 1
ATOM 720 O O . LYS A 1 89 ? -14.621 -3.789 31.235 1.00 93.19 89 LYS A O 1
ATOM 725 N N . LEU A 1 90 ? -14.393 -2.253 29.602 1.00 91.81 90 LEU A N 1
ATOM 726 C CA . LEU A 1 90 ? -15.174 -1.207 30.260 1.00 91.81 90 LEU A 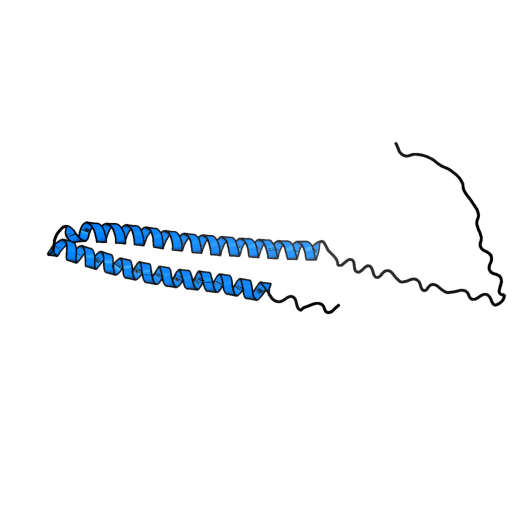CA 1
ATOM 727 C C . LEU A 1 90 ? -16.612 -1.660 30.540 1.00 91.81 90 LEU A C 1
ATOM 729 O O . LEU A 1 90 ? -17.061 -1.545 31.677 1.00 91.81 90 LEU A O 1
ATOM 733 N N . VAL A 1 91 ? -17.298 -2.232 29.544 1.00 91.44 91 VAL A N 1
ATOM 734 C CA . VAL A 1 91 ? -18.664 -2.761 29.707 1.00 91.44 91 VAL A CA 1
ATOM 735 C C . VAL A 1 91 ? -18.720 -3.792 30.837 1.00 91.44 91 VAL A C 1
ATOM 737 O O . VAL A 1 91 ? -19.528 -3.642 31.747 1.00 91.44 91 VAL A O 1
ATOM 740 N N . ARG A 1 92 ? -17.799 -4.766 30.864 1.00 90.38 92 ARG A N 1
ATOM 741 C CA . ARG A 1 92 ? -17.735 -5.776 31.939 1.00 90.38 92 ARG A CA 1
ATOM 742 C C . ARG A 1 92 ? -17.491 -5.169 33.321 1.00 90.38 92 ARG A C 1
ATOM 744 O O . ARG A 1 92 ? -18.003 -5.679 34.315 1.00 90.38 92 ARG A O 1
ATOM 751 N N . THR A 1 93 ? -16.668 -4.125 33.408 1.00 91.44 93 THR A N 1
ATOM 752 C CA . THR A 1 93 ? -16.419 -3.425 34.674 1.00 91.44 93 THR A CA 1
ATOM 753 C C . THR A 1 93 ? -17.681 -2.719 35.149 1.00 91.44 93 THR A C 1
ATOM 755 O O . THR A 1 93 ? -18.041 -2.869 36.311 1.00 91.44 93 THR A O 1
ATOM 758 N N . LEU A 1 94 ? -18.377 -2.016 34.252 1.00 90.19 94 LEU A N 1
ATOM 759 C CA . LEU A 1 94 ? -19.627 -1.320 34.561 1.00 90.19 94 LEU A CA 1
ATOM 760 C C . LEU A 1 94 ? -20.749 -2.288 34.954 1.00 90.19 94 LEU A C 1
ATOM 762 O O . LEU A 1 94 ? -21.458 -2.024 35.915 1.00 90.19 94 LEU A O 1
ATOM 766 N N . GLU A 1 95 ? -20.875 -3.431 34.281 1.00 89.62 95 GLU A N 1
ATOM 767 C CA . GLU A 1 95 ? -21.834 -4.484 34.648 1.00 89.62 95 GLU A CA 1
ATOM 768 C C . GLU A 1 95 ? -21.586 -5.042 36.060 1.00 89.62 95 GLU A C 1
ATOM 770 O O . GLU A 1 95 ? -22.524 -5.446 36.742 1.00 89.62 95 GLU A O 1
ATOM 775 N N . ARG A 1 96 ? -20.328 -5.055 36.521 1.00 85.38 96 ARG A N 1
ATOM 776 C CA . ARG A 1 96 ? -19.962 -5.503 37.875 1.00 85.38 96 ARG A CA 1
ATOM 777 C C . ARG A 1 96 ? -20.175 -4.433 38.942 1.00 85.38 96 ARG A C 1
ATOM 779 O O . ARG A 1 96 ? -20.526 -4.778 40.066 1.00 85.38 96 ARG A O 1
ATOM 786 N N . THR A 1 97 ? -19.921 -3.162 38.629 1.00 78.25 97 THR A N 1
ATOM 787 C CA . THR A 1 97 ? -20.036 -2.050 39.591 1.00 78.25 97 THR A CA 1
ATOM 788 C C . THR A 1 97 ? -21.421 -1.421 39.642 1.00 78.25 97 THR A C 1
ATOM 790 O O . THR A 1 97 ? -21.748 -0.794 40.647 1.00 78.25 97 THR A O 1
ATOM 793 N N . ALA A 1 98 ? -22.245 -1.604 38.613 1.00 57.78 98 ALA A N 1
ATOM 794 C CA . ALA A 1 98 ? -23.644 -1.212 38.605 1.00 57.78 98 ALA A CA 1
ATOM 795 C C . ALA A 1 98 ? -24.537 -2.454 38.769 1.00 57.78 98 ALA A C 1
ATOM 797 O O . ALA A 1 98 ? -25.093 -2.939 37.780 1.00 57.78 98 ALA A O 1
ATOM 798 N N . PRO A 1 99 ? -24.753 -2.976 39.996 1.00 54.41 99 PRO A N 1
ATOM 799 C CA . PRO A 1 99 ? -25.982 -3.713 40.224 1.00 54.41 99 PRO A CA 1
ATOM 800 C C . PRO A 1 99 ? -27.097 -2.722 39.909 1.00 54.41 99 PRO A C 1
ATOM 802 O O . PRO A 1 99 ? -27.137 -1.628 40.473 1.00 54.41 99 PRO A O 1
ATOM 805 N N . VAL A 1 100 ? -27.929 -3.060 38.928 1.00 53.34 100 VAL A N 1
ATOM 806 C CA . VAL A 1 100 ? -29.042 -2.228 38.489 1.00 53.34 100 VAL A CA 1
ATOM 807 C C . VAL A 1 100 ? -29.781 -1.752 39.736 1.00 53.34 100 VAL A C 1
ATOM 809 O O . VAL A 1 100 ? -30.445 -2.538 40.410 1.00 53.34 100 VAL A O 1
ATOM 812 N N . ALA A 1 101 ? -29.658 -0.463 40.053 1.00 48.69 101 ALA A N 1
ATOM 813 C CA . ALA A 1 101 ? -30.525 0.205 41.000 1.00 48.69 101 ALA A CA 1
ATOM 814 C C . ALA A 1 101 ? -31.905 0.310 40.343 1.00 48.69 101 ALA A C 1
ATOM 816 O O . ALA A 1 101 ? -32.392 1.394 40.034 1.00 48.69 101 ALA A O 1
ATOM 817 N N . VAL A 1 102 ? -32.563 -0.833 40.125 1.00 47.47 102 VAL A N 1
ATOM 818 C CA . VAL A 1 102 ? -34.015 -0.875 40.128 1.00 47.47 102 VAL A CA 1
ATOM 819 C C . VAL A 1 102 ? -34.388 -0.685 41.591 1.00 47.47 102 VAL A C 1
ATOM 821 O O . VAL A 1 102 ? -34.723 -1.624 42.307 1.00 47.47 102 VAL A O 1
ATOM 824 N N . LEU A 1 103 ? -34.303 0.562 42.054 1.00 45.38 103 LEU A N 1
ATOM 825 C CA . LEU A 1 103 ? -35.150 1.022 43.134 1.00 45.38 103 LEU A CA 1
ATOM 826 C C . LEU A 1 103 ? -36.581 0.851 42.617 1.00 45.38 103 LEU A C 1
ATOM 828 O O . LEU A 1 103 ? -37.174 1.759 42.041 1.00 45.38 103 LEU A O 1
ATOM 832 N N . HIS A 1 104 ? -37.134 -0.348 42.812 1.00 42.28 104 HIS A N 1
ATOM 833 C CA . HIS A 1 104 ? -38.537 -0.480 43.154 1.00 42.28 104 HIS A CA 1
ATOM 834 C C . HIS A 1 104 ? -38.714 0.386 44.399 1.00 42.28 104 HIS A C 1
ATOM 836 O O . HIS A 1 104 ? -38.539 -0.068 45.525 1.00 42.28 104 HIS A O 1
ATOM 842 N N . ALA A 1 105 ? -38.995 1.672 44.196 1.00 42.84 105 ALA A N 1
ATOM 843 C CA . ALA A 1 105 ? -39.675 2.436 45.212 1.00 42.84 105 ALA A CA 1
ATOM 844 C C . ALA A 1 105 ? -40.997 1.689 45.434 1.00 42.84 105 ALA A C 1
ATOM 846 O O . ALA A 1 105 ? -41.781 1.589 44.484 1.00 42.84 105 ALA A O 1
ATOM 847 N N . PRO A 1 106 ? -41.266 1.114 46.621 1.00 43.94 106 PRO A N 1
ATOM 848 C CA . PRO A 1 106 ? -42.621 0.706 46.914 1.00 43.94 106 PRO A CA 1
ATOM 849 C C . PRO A 1 106 ? -43.431 1.998 46.889 1.00 43.94 106 PRO A C 1
ATOM 851 O O . PRO A 1 106 ? -43.278 2.857 47.761 1.00 43.94 106 PRO A O 1
ATOM 854 N N . ALA A 1 107 ? -44.244 2.177 45.849 1.00 48.91 107 ALA A N 1
ATOM 855 C CA . ALA A 1 107 ? -45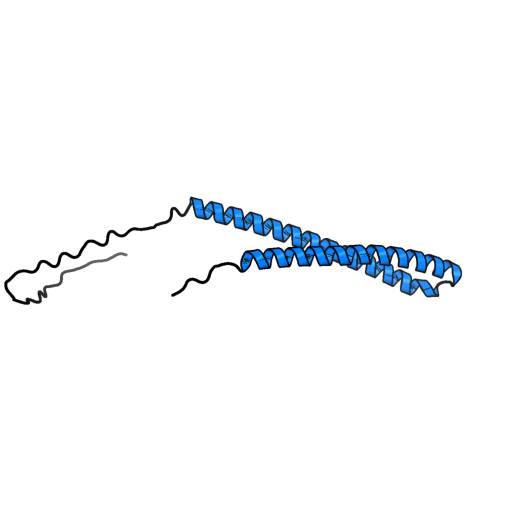.290 3.176 45.866 1.00 48.91 107 ALA A CA 1
ATOM 856 C C . ALA A 1 107 ? -46.178 2.809 47.056 1.00 48.91 107 ALA A C 1
ATOM 858 O O . ALA A 1 107 ? -46.993 1.891 46.977 1.00 48.91 107 ALA A O 1
ATOM 859 N N . LYS A 1 108 ? -45.946 3.462 48.201 1.00 48.75 108 LYS A N 1
ATOM 860 C CA . LYS A 1 108 ? -46.848 3.376 49.343 1.00 48.75 108 LYS A CA 1
ATOM 861 C C . LYS A 1 108 ? -48.224 3.758 48.801 1.00 48.75 108 LYS A C 1
ATOM 863 O O . LYS A 1 108 ? -48.348 4.867 48.273 1.00 48.75 108 LYS A O 1
ATOM 868 N N . PRO A 1 109 ? -49.237 2.882 48.880 1.00 45.94 109 PRO A N 1
ATOM 869 C CA . PRO A 1 109 ? -50.579 3.292 48.532 1.00 45.94 109 PRO A CA 1
ATOM 870 C C . PRO A 1 109 ? -50.945 4.432 49.481 1.00 45.94 109 PRO A C 1
ATOM 872 O O . PRO A 1 109 ? -50.908 4.282 50.702 1.00 45.94 109 PRO A O 1
ATOM 875 N N . VAL A 1 110 ? -51.230 5.604 48.916 1.00 52.62 110 VAL A N 1
ATOM 876 C CA . VAL A 1 110 ? -51.862 6.692 49.654 1.00 52.62 110 VAL A CA 1
ATOM 877 C C . VAL A 1 110 ? -53.270 6.205 49.965 1.00 52.62 110 VAL A C 1
ATOM 879 O O . VAL A 1 110 ? -54.167 6.275 49.128 1.00 52.62 110 VAL A O 1
ATOM 882 N N . THR A 1 111 ? -53.457 5.645 51.156 1.00 44.62 111 THR A N 1
ATOM 883 C CA . THR A 1 111 ? -54.781 5.352 51.689 1.00 44.62 111 THR A CA 1
ATOM 884 C C . THR A 1 111 ? -55.446 6.695 51.962 1.00 44.62 111 THR A C 1
ATOM 886 O O . THR A 1 111 ? -55.168 7.353 52.963 1.00 44.62 111 THR A O 1
ATOM 889 N N . LEU A 1 112 ? -56.299 7.141 51.039 1.00 47.91 112 LEU A N 1
ATOM 890 C CA . LEU A 1 112 ? -57.248 8.214 51.305 1.00 47.91 112 LEU A CA 1
ATOM 891 C C . LEU A 1 112 ? -58.196 7.714 52.399 1.00 47.91 112 LEU A C 1
ATOM 893 O O . LEU A 1 112 ? -59.144 6.977 52.129 1.00 47.91 112 LEU A O 1
ATOM 897 N N . LEU A 1 113 ? -57.910 8.085 53.648 1.00 42.81 113 LEU A N 1
ATOM 898 C CA . LEU A 1 113 ? -58.828 7.897 54.760 1.00 42.81 113 LEU A CA 1
ATOM 899 C C . LEU A 1 113 ? -60.025 8.826 54.524 1.00 42.81 113 LEU A C 1
ATOM 901 O O . LEU A 1 113 ? -59.983 10.023 54.804 1.00 42.81 113 LEU A O 1
ATOM 905 N N . ARG A 1 114 ? -61.079 8.272 53.928 1.00 42.69 114 ARG A N 1
ATOM 906 C CA . ARG A 1 114 ? -62.362 8.945 53.749 1.00 42.69 114 ARG A CA 1
ATOM 907 C C . ARG A 1 114 ? -63.084 8.943 55.097 1.00 42.69 114 ARG A C 1
ATOM 909 O O . ARG A 1 114 ? -63.744 7.970 55.445 1.00 42.69 114 ARG A O 1
ATOM 916 N N . ASP A 1 115 ? -62.929 10.021 55.855 1.00 40.59 115 ASP A N 1
ATOM 917 C CA . ASP A 1 115 ? -63.733 10.280 57.051 1.00 40.59 115 ASP A CA 1
ATOM 918 C C . ASP A 1 115 ? -65.165 10.680 56.617 1.00 40.59 115 ASP A C 1
ATOM 920 O O . ASP A 1 115 ? -65.317 11.566 55.766 1.00 40.59 115 ASP A O 1
ATOM 924 N N . PRO A 1 116 ? -66.238 10.034 57.116 1.00 48.97 116 PRO A N 1
ATOM 925 C CA . PRO A 1 116 ? -67.606 10.238 56.629 1.00 48.97 116 PRO A CA 1
ATOM 926 C C . PRO A 1 116 ? -68.279 11.550 57.077 1.00 48.97 116 PRO A C 1
ATOM 928 O O . PRO A 1 116 ? -69.499 11.672 56.978 1.00 48.97 116 PRO A O 1
ATOM 931 N N . ARG A 1 117 ? -67.543 12.555 57.567 1.00 53.88 117 ARG A N 1
ATOM 932 C CA . ARG A 1 117 ? -68.137 13.821 58.034 1.00 53.88 117 ARG A CA 1
ATOM 933 C C . ARG A 1 117 ? -67.379 15.029 57.496 1.00 53.88 117 ARG A C 1
ATOM 935 O O . ARG A 1 117 ? -66.411 15.495 58.086 1.00 53.88 117 ARG A O 1
ATOM 942 N N . GLY A 1 118 ? -67.860 15.538 56.362 1.00 49.62 118 GLY A N 1
ATOM 943 C CA . GLY A 1 118 ? -67.301 16.674 55.634 1.00 49.62 118 GLY A CA 1
ATOM 944 C C . GLY A 1 118 ? -67.034 17.912 56.493 1.00 49.62 118 GLY A C 1
ATOM 945 O O . GLY A 1 118 ? -67.945 18.674 56.811 1.00 49.62 118 GLY A O 1
ATOM 946 N N . ARG A 1 119 ? -65.755 18.152 56.792 1.00 44.56 119 ARG A N 1
ATOM 947 C CA . ARG A 1 119 ? -65.222 19.457 57.196 1.00 44.56 119 ARG A CA 1
ATOM 948 C C . ARG A 1 119 ? -63.787 19.588 56.701 1.00 44.56 119 ARG A C 1
ATOM 950 O O . ARG A 1 119 ? -62.869 19.014 57.277 1.00 44.56 119 ARG A O 1
ATOM 957 N N . GLU A 1 120 ? -63.595 20.386 55.655 1.00 43.19 120 GLU A N 1
ATOM 958 C CA . GLU A 1 120 ? -62.272 20.886 55.291 1.00 43.19 120 GLU A CA 1
ATOM 959 C C . GLU A 1 120 ? -61.764 21.794 56.415 1.00 43.19 120 GLU A C 1
ATOM 961 O O . GLU A 1 120 ? -62.337 22.846 56.703 1.00 43.19 120 GLU A O 1
ATOM 966 N N . ARG A 1 121 ? -60.670 21.399 57.065 1.00 41.25 121 ARG A N 1
ATOM 967 C CA . ARG A 1 121 ? -59.849 22.322 57.847 1.00 41.25 121 ARG A CA 1
ATOM 968 C C . ARG A 1 121 ? -58.469 22.374 57.217 1.00 41.25 121 ARG A C 1
ATOM 970 O O . ARG A 1 121 ? -57.692 21.432 57.326 1.00 41.25 121 ARG A O 1
ATOM 977 N N . ARG A 1 122 ? -58.158 23.506 56.581 1.00 48.09 122 ARG A N 1
ATOM 978 C CA . ARG A 1 122 ? -56.771 23.907 56.334 1.00 48.09 122 ARG A CA 1
ATOM 979 C C . ARG A 1 122 ? -56.120 24.144 57.694 1.00 48.09 122 ARG A C 1
ATOM 981 O O . ARG A 1 122 ? -56.468 25.103 58.377 1.00 48.09 122 ARG A O 1
ATOM 988 N N . ALA A 1 123 ? -55.203 23.273 58.096 1.00 43.56 123 ALA A N 1
ATOM 989 C CA . ALA A 1 123 ? -54.326 23.541 59.225 1.00 43.56 123 ALA A CA 1
ATOM 990 C C . ALA A 1 123 ? -53.076 24.263 58.707 1.00 43.56 123 ALA A C 1
ATOM 992 O O . ALA A 1 123 ? -52.226 23.665 58.053 1.00 43.56 123 ALA A O 1
ATOM 993 N N . ALA A 1 124 ? -52.995 25.562 58.990 1.00 48.91 124 ALA A N 1
ATOM 994 C CA . ALA A 1 124 ? -51.754 26.319 58.980 1.00 48.91 124 ALA A CA 1
ATOM 995 C C . ALA A 1 124 ? -51.322 26.548 60.436 1.00 48.91 124 ALA A C 1
ATOM 997 O O . ALA A 1 124 ? -52.044 27.187 61.194 1.00 48.91 124 ALA A O 1
ATOM 998 N N . ALA A 1 125 ? -50.157 26.025 60.809 1.00 43.38 125 ALA A N 1
ATOM 999 C CA . ALA A 1 125 ? -49.326 26.409 61.955 1.00 43.38 125 ALA A CA 1
ATOM 1000 C C . ALA A 1 125 ? -47.994 25.662 61.757 1.00 43.38 125 ALA A C 1
ATOM 1002 O O . ALA A 1 125 ? -48.014 24.477 61.459 1.00 43.38 125 ALA A O 1
ATOM 1003 N N . GLY A 1 126 ? -46.796 26.227 61.821 1.00 39.00 126 GLY A N 1
ATOM 1004 C CA . GLY A 1 126 ? -46.339 27.497 62.358 1.00 39.00 126 GLY A CA 1
ATOM 1005 C C . GLY A 1 126 ? -44.914 27.267 62.883 1.00 39.00 126 GLY A C 1
ATOM 1006 O O . GLY A 1 126 ? -44.735 26.479 63.796 1.00 39.00 126 GLY A O 1
ATOM 1007 N N . ARG A 1 127 ? -43.939 27.904 62.219 1.00 45.31 127 ARG A N 1
ATOM 1008 C CA . ARG A 1 127 ? -42.591 28.373 62.632 1.00 45.31 127 ARG A CA 1
ATOM 1009 C C . ARG A 1 127 ? -41.896 27.789 63.885 1.00 45.31 127 ARG A C 1
ATOM 1011 O O . ARG A 1 127 ? -42.448 27.842 64.976 1.00 45.31 127 ARG A O 1
ATOM 1018 N N . GLY A 1 128 ? -40.580 27.549 63.758 1.00 35.25 128 GLY A N 1
ATOM 1019 C CA . GLY A 1 128 ? -39.629 27.774 64.863 1.00 35.25 128 GLY A CA 1
ATOM 1020 C C . GLY A 1 128 ? -38.181 27.278 64.677 1.00 35.25 128 GLY A C 1
ATOM 1021 O O . GLY A 1 128 ? -37.925 26.116 64.937 1.00 35.25 128 GLY A O 1
ATOM 1022 N N . CYS A 1 129 ? -37.283 28.211 64.305 1.00 35.50 129 CYS A N 1
ATOM 1023 C CA . CYS A 1 129 ? -35.831 28.373 64.601 1.00 35.50 129 CYS A CA 1
ATOM 1024 C C . CYS A 1 129 ? -34.804 27.226 64.365 1.00 35.50 129 CYS A C 1
ATOM 1026 O O . CYS A 1 129 ? -34.956 26.140 64.897 1.00 35.50 129 CYS A O 1
ATOM 1028 N N . ALA A 1 130 ? -33.789 27.405 63.491 1.00 41.41 130 ALA A N 1
ATOM 1029 C CA . ALA A 1 130 ? -32.436 28.017 63.688 1.00 41.41 130 ALA A CA 1
ATOM 1030 C C . ALA A 1 130 ? -31.412 27.007 64.300 1.00 41.41 130 ALA A C 1
ATOM 1032 O O . ALA A 1 130 ? -31.791 26.293 65.210 1.00 41.41 130 ALA A O 1
ATOM 1033 N N . PHE A 1 131 ? -30.136 26.825 63.907 1.00 38.72 131 PHE A N 1
ATOM 1034 C CA . PHE A 1 131 ? -29.102 27.715 63.355 1.00 38.72 131 PHE A CA 1
ATOM 1035 C C . PHE A 1 131 ? -27.882 26.898 62.807 1.00 38.72 131 PHE A C 1
ATOM 1037 O O . PHE A 1 131 ? -27.554 25.850 63.352 1.00 38.72 131 PHE A O 1
ATOM 1044 N N . THR A 1 132 ? -27.223 27.451 61.773 1.00 42.84 132 THR A N 1
ATOM 1045 C CA . THR A 1 132 ? -25.805 27.378 61.300 1.00 42.84 132 THR A CA 1
ATOM 1046 C C . THR A 1 132 ? -25.038 26.077 61.013 1.00 42.84 132 THR A C 1
ATOM 1048 O O . THR A 1 132 ? -24.827 25.245 61.887 1.00 42.84 132 THR A O 1
ATOM 1051 N N . PHE A 1 133 ? -24.401 26.066 59.832 1.00 37.03 133 PHE A N 1
ATOM 1052 C CA . PHE A 1 133 ? -23.098 25.436 59.584 1.00 37.03 133 PHE A CA 1
ATOM 1053 C C . PHE A 1 133 ? -22.078 26.532 59.233 1.00 37.03 133 PHE A C 1
ATOM 1055 O O . PHE A 1 133 ? -22.401 27.446 58.469 1.00 37.03 133 PHE A O 1
ATOM 1062 N N . ARG A 1 134 ? -20.886 26.447 59.826 1.00 48.16 134 ARG A N 1
ATOM 1063 C CA . ARG A 1 134 ? -19.673 27.157 59.411 1.00 48.16 134 ARG A CA 1
ATOM 1064 C C . ARG A 1 134 ? -18.772 26.156 58.702 1.00 48.16 134 ARG A C 1
ATOM 1066 O O . ARG A 1 134 ? -18.806 24.980 59.127 1.00 48.16 134 ARG A O 1
#

Sequence (134 aa):
RRSEPMRPAQSDLVNILSSLEAHWHVLEAEVVEIGSDIEHCKLCSKKYGDWFDSPLQFLQELQRTKKEKMKEILVAMESFNNNLQGGRKLVRTLERTAPVAVLHAPAKPVTLLRDPRGRERRAAAGRGCAFTFR

Foldseek 3Di:
DDDDPPPDPVVVVVVVVVVLVVLLVVLVVVLVVLVVVLVVLVVCCVVPNDPSVVVNVVSVVVSVVSVVVSVVSVVVVVVVVVVVVVVVVVVVVCCVVCPDPPPPVVPPPPPPPPDPDDDDDDDDDDDDDDDDDD